Protein AF-A0A314YEA6-F1 (afdb_monomer_lite)

Organism: NCBI:txid2094558

Secondary structure (DSSP, 8-state):
-----EEEEHHHHHHHHHHHHHHHHHHHT-EEEEE-TTSHHHHT-EEEE-HHHHHHHHHHHHHHHHHH--SSEEEEEEEEE---TTHHHHTT---SSS-EEEEEEEEEP-TT--------------EEEEEEEEEE-S----

Structure (mmCIF, N/CA/C/O backbone):
data_AF-A0A314YEA6-F1
#
_entry.id   AF-A0A314YEA6-F1
#
loop_
_atom_site.group_PDB
_atom_site.id
_atom_site.type_symbol
_atom_site.label_atom_id
_atom_site.label_alt_id
_atom_site.label_comp_id
_atom_site.label_asym_id
_atom_site.label_entity_id
_atom_site.label_seq_id
_atom_site.pdbx_PDB_ins_code
_atom_site.Cartn_x
_atom_site.Cartn_y
_atom_site.Cartn_z
_atom_site.occupancy
_atom_site.B_iso_or_equiv
_atom_site.auth_seq_id
_atom_site.auth_comp_id
_atom_site.auth_asym_id
_atom_site.auth_atom_id
_atom_site.pdbx_PDB_model_num
ATOM 1 N N . MET A 1 1 ? 21.503 3.222 5.502 1.00 56.69 1 MET A N 1
ATOM 2 C CA . MET A 1 1 ? 20.458 2.603 4.662 1.00 56.69 1 MET A CA 1
ATOM 3 C C . MET A 1 1 ? 20.935 2.667 3.231 1.00 56.69 1 MET A C 1
ATOM 5 O O . MET A 1 1 ? 21.253 3.756 2.768 1.00 56.69 1 MET A O 1
ATOM 9 N N . GLN A 1 2 ? 21.080 1.509 2.601 1.00 76.25 2 GLN A N 1
ATOM 10 C CA . GLN A 1 2 ? 21.479 1.369 1.206 1.00 76.25 2 GLN A CA 1
ATOM 11 C C . GLN A 1 2 ? 20.200 1.300 0.366 1.00 76.25 2 GLN A C 1
ATOM 13 O O . GLN A 1 2 ? 19.222 0.717 0.818 1.00 76.25 2 GLN A O 1
ATOM 18 N N . PHE A 1 3 ? 20.173 1.971 -0.785 1.00 76.94 3 PHE A N 1
ATOM 19 C CA . PHE A 1 3 ? 19.055 1.862 -1.722 1.00 76.94 3 PHE A CA 1
ATOM 20 C C . PHE A 1 3 ? 19.140 0.496 -2.404 1.00 76.94 3 PHE A C 1
ATOM 22 O O . PHE A 1 3 ? 20.169 0.189 -3.011 1.00 76.94 3 PHE A O 1
ATOM 29 N N . GLU A 1 4 ? 18.096 -0.315 -2.270 1.00 83.50 4 GLU A N 1
ATOM 30 C CA . GLU A 1 4 ? 18.016 -1.644 -2.877 1.00 83.50 4 GLU A CA 1
ATOM 31 C C . GLU A 1 4 ? 17.095 -1.568 -4.091 1.00 83.50 4 GLU A C 1
ATOM 33 O O . GLU A 1 4 ? 15.888 -1.424 -3.955 1.00 83.50 4 GLU A O 1
ATOM 38 N N . GLU A 1 5 ? 17.664 -1.591 -5.295 1.00 86.06 5 GLU A N 1
ATOM 39 C CA . GLU A 1 5 ? 16.878 -1.550 -6.527 1.00 86.06 5 GLU A CA 1
ATOM 40 C C . GLU A 1 5 ? 16.468 -2.974 -6.934 1.00 86.06 5 GLU A C 1
ATOM 42 O O . GLU A 1 5 ? 17.313 -3.765 -7.354 1.00 86.06 5 GLU A O 1
ATOM 47 N N . GLU A 1 6 ? 15.175 -3.291 -6.847 1.00 89.38 6 GLU A N 1
ATOM 48 C CA . GLU A 1 6 ? 14.614 -4.583 -7.256 1.00 89.38 6 GLU A CA 1
ATOM 49 C C . GLU A 1 6 ? 13.422 -4.427 -8.206 1.00 89.38 6 GLU A C 1
ATOM 51 O O . GLU A 1 6 ? 12.807 -3.364 -8.296 1.00 89.38 6 GLU A O 1
ATOM 56 N N . GLU A 1 7 ? 13.105 -5.492 -8.941 1.00 90.88 7 GLU A N 1
ATOM 57 C CA . GLU A 1 7 ? 11.883 -5.570 -9.738 1.00 90.88 7 GLU A CA 1
ATOM 58 C C . GLU A 1 7 ? 10.732 -6.090 -8.873 1.00 90.88 7 GLU A C 1
ATOM 60 O O . GLU A 1 7 ? 10.868 -7.115 -8.206 1.00 90.88 7 GLU A O 1
ATOM 65 N N . PHE A 1 8 ? 9.590 -5.406 -8.889 1.00 92.31 8 PHE A N 1
ATOM 66 C CA . PHE A 1 8 ? 8.427 -5.801 -8.099 1.00 92.31 8 PHE A CA 1
ATOM 67 C C . PHE A 1 8 ? 7.105 -5.410 -8.759 1.00 92.31 8 PHE A C 1
ATOM 69 O O . PHE A 1 8 ? 7.055 -4.542 -9.631 1.00 92.31 8 PHE A O 1
ATOM 76 N N . ASP A 1 9 ? 6.024 -6.060 -8.324 1.00 92.38 9 ASP A N 1
ATOM 77 C CA . ASP A 1 9 ? 4.660 -5.696 -8.696 1.00 92.38 9 ASP A CA 1
ATOM 78 C C . ASP A 1 9 ? 4.078 -4.728 -7.652 1.00 92.38 9 ASP A C 1
ATOM 80 O O . ASP A 1 9 ? 3.950 -5.060 -6.468 1.00 92.38 9 ASP A O 1
ATOM 84 N N . VAL A 1 10 ? 3.773 -3.501 -8.074 1.00 91.62 10 VAL A N 1
ATOM 85 C CA . VAL A 1 10 ? 3.240 -2.463 -7.183 1.00 91.62 10 VAL A CA 1
ATOM 86 C C . VAL A 1 10 ? 1.770 -2.683 -6.832 1.00 91.62 10 VAL A C 1
ATOM 88 O O . VAL A 1 10 ? 1.356 -2.282 -5.748 1.00 91.62 10 VAL A O 1
ATOM 91 N N . ALA A 1 11 ? 0.988 -3.332 -7.699 1.00 92.19 11 ALA A N 1
ATOM 92 C CA . ALA A 1 11 ? -0.398 -3.668 -7.388 1.00 92.19 11 ALA A CA 1
ATOM 93 C C . ALA A 1 11 ? -0.427 -4.704 -6.257 1.00 92.19 11 ALA A C 1
ATOM 95 O O . ALA A 1 11 ? -1.098 -4.484 -5.250 1.00 92.19 11 ALA A O 1
ATOM 96 N N . GLN A 1 12 ? 0.426 -5.733 -6.345 1.00 95.06 12 GLN A N 1
ATOM 97 C CA . GLN A 1 12 ? 0.605 -6.701 -5.262 1.00 95.06 12 GLN A CA 1
ATOM 98 C C . GLN A 1 12 ? 1.100 -6.034 -3.973 1.00 95.06 12 GLN A C 1
ATOM 100 O O . GLN A 1 12 ? 0.637 -6.359 -2.886 1.00 95.06 12 GLN A O 1
ATOM 105 N N . LEU A 1 13 ? 2.031 -5.076 -4.063 1.00 95.38 13 LEU A N 1
ATOM 106 C CA . LEU A 1 13 ? 2.491 -4.348 -2.879 1.00 95.38 13 LEU A CA 1
ATOM 107 C C . LEU A 1 13 ? 1.355 -3.560 -2.205 1.00 95.38 13 LEU A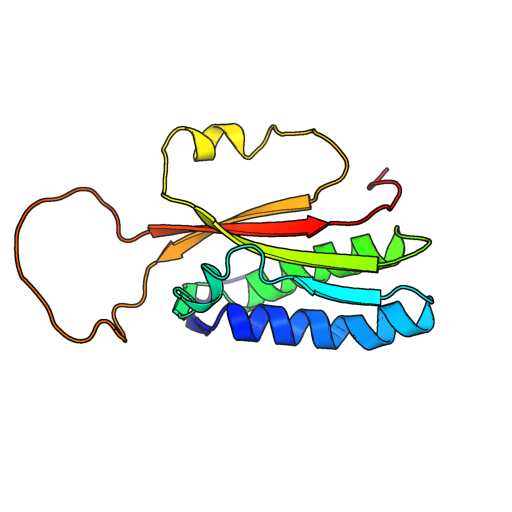 C 1
ATOM 109 O O . LEU A 1 13 ? 1.313 -3.496 -0.977 1.00 95.38 13 LEU A O 1
ATOM 113 N N . LEU A 1 14 ? 0.470 -2.936 -2.983 1.00 94.75 14 LEU A N 1
ATOM 114 C CA . LEU A 1 14 ? -0.673 -2.200 -2.445 1.00 94.75 14 LEU A CA 1
ATOM 115 C C . LEU A 1 14 ? -1.659 -3.135 -1.744 1.00 94.75 14 LEU A C 1
ATOM 117 O O . LEU A 1 14 ? -2.065 -2.833 -0.622 1.00 94.75 14 LEU A O 1
ATOM 121 N N . GLU A 1 15 ? -1.974 -4.277 -2.358 1.00 95.88 15 GLU A N 1
ATOM 122 C CA . GLU A 1 15 ? -2.781 -5.339 -1.742 1.00 95.88 15 GLU A CA 1
ATOM 123 C C . GLU A 1 15 ? -2.152 -5.820 -0.428 1.00 95.88 15 GLU A C 1
ATOM 125 O O . GLU A 1 15 ? -2.797 -5.751 0.617 1.00 95.88 15 GLU A O 1
ATOM 130 N N . ASP A 1 16 ? -0.860 -6.176 -0.440 1.00 96.31 16 ASP A N 1
ATOM 131 C CA . ASP A 1 16 ? -0.128 -6.647 0.744 1.00 96.31 16 ASP A CA 1
ATOM 132 C C . ASP A 1 16 ? -0.215 -5.657 1.919 1.00 96.31 16 ASP A C 1
ATOM 134 O O . ASP A 1 16 ? -0.261 -6.048 3.091 1.00 96.31 16 ASP A O 1
ATOM 138 N N . VAL A 1 17 ? -0.150 -4.353 1.629 1.00 95.75 17 VAL A N 1
ATOM 139 C CA . VAL A 1 17 ? -0.207 -3.314 2.661 1.00 95.75 17 VAL A CA 1
ATOM 140 C C . VAL A 1 17 ? -1.645 -3.098 3.134 1.00 95.75 17 VAL A C 1
ATOM 142 O O . VAL A 1 17 ? -1.855 -2.961 4.338 1.00 95.75 17 VAL A O 1
ATOM 145 N N . VAL A 1 18 ? -2.640 -3.093 2.247 1.00 95.25 18 VAL A N 1
ATOM 146 C CA . VAL A 1 18 ? -4.052 -2.978 2.650 1.00 95.25 18 VAL A CA 1
ATOM 147 C C . VAL A 1 18 ? -4.466 -4.168 3.517 1.00 95.25 18 VAL A C 1
ATOM 149 O O . VAL A 1 18 ? -5.002 -3.955 4.606 1.00 95.25 18 VAL A O 1
ATOM 152 N N . ASP A 1 19 ? -4.108 -5.392 3.130 1.00 96.44 19 ASP A N 1
ATOM 153 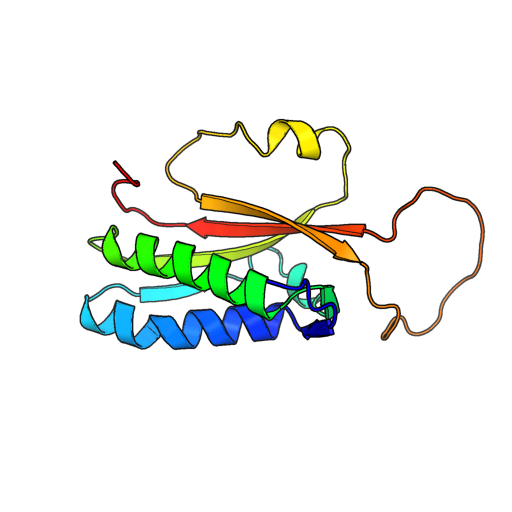C CA . ASP A 1 19 ? -4.384 -6.616 3.894 1.00 96.44 19 ASP A CA 1
ATOM 154 C C . ASP A 1 19 ? -3.756 -6.591 5.293 1.00 96.44 19 ASP A C 1
ATOM 156 O O . ASP A 1 19 ? -4.341 -7.079 6.266 1.00 96.44 19 ASP A O 1
ATOM 160 N N . LEU A 1 20 ? -2.582 -5.966 5.430 1.00 96.56 20 LEU A N 1
ATOM 161 C CA . LEU A 1 20 ? -1.925 -5.778 6.723 1.00 96.56 20 LEU A CA 1
ATOM 162 C C . LEU A 1 20 ? -2.739 -4.869 7.663 1.00 96.56 20 LEU A C 1
ATOM 164 O O . LEU A 1 20 ? -2.751 -5.093 8.878 1.00 96.56 20 LEU A O 1
ATOM 168 N N . TYR A 1 21 ? -3.409 -3.845 7.125 1.00 95.25 21 TYR A N 1
ATOM 169 C CA . TYR A 1 21 ? -4.141 -2.846 7.912 1.00 95.25 21 TYR A CA 1
ATOM 170 C C . TYR A 1 21 ? -5.648 -3.093 8.001 1.00 95.25 21 TYR A C 1
ATOM 172 O O . TYR A 1 21 ? -6.266 -2.587 8.939 1.00 95.25 21 TYR A O 1
ATOM 180 N N . HIS A 1 22 ? -6.230 -3.917 7.133 1.00 94.31 22 HIS A N 1
ATOM 181 C CA . HIS A 1 22 ? -7.633 -4.327 7.196 1.00 94.31 22 HIS A CA 1
ATOM 182 C C . HIS A 1 22 ? -8.060 -4.839 8.593 1.00 94.31 22 HIS A C 1
ATOM 184 O O . HIS A 1 22 ? -8.972 -4.261 9.191 1.00 94.31 22 HIS A O 1
ATOM 190 N N . PRO A 1 23 ? -7.377 -5.817 9.233 1.00 95.62 23 PRO A N 1
ATOM 191 C CA . PRO A 1 23 ? -7.752 -6.258 10.581 1.00 95.62 23 PRO A CA 1
ATOM 192 C C . PRO A 1 23 ? -7.524 -5.188 11.664 1.00 95.62 23 PRO A C 1
ATOM 194 O O . PRO A 1 23 ? -8.150 -5.242 12.725 1.00 95.62 23 PRO A O 1
ATOM 197 N N . VAL A 1 24 ? -6.625 -4.224 11.436 1.00 94.12 24 VAL A N 1
ATOM 198 C CA . VAL A 1 24 ? -6.375 -3.105 12.361 1.00 94.12 24 VAL A CA 1
ATOM 199 C C . VAL A 1 24 ? -7.517 -2.092 12.288 1.00 94.12 24 VAL A C 1
ATOM 201 O O . VAL A 1 24 ? -8.009 -1.659 13.331 1.00 94.12 24 VAL A O 1
ATOM 204 N N . GLY A 1 25 ? -7.962 -1.760 11.074 1.00 92.81 25 GLY A N 1
ATOM 205 C CA . GLY A 1 25 ? -9.133 -0.924 10.831 1.00 92.81 25 GLY A CA 1
ATOM 206 C C . GLY A 1 25 ? -10.393 -1.539 11.426 1.00 92.81 25 GLY A C 1
ATOM 207 O O . GLY A 1 25 ? -11.055 -0.897 12.245 1.00 92.81 25 GLY A O 1
ATOM 208 N N . LEU A 1 26 ? -10.658 -2.817 11.128 1.00 92.31 26 LEU A N 1
ATOM 209 C CA . LEU A 1 26 ? -11.834 -3.530 11.636 1.00 92.31 26 LEU A CA 1
ATOM 210 C C . LEU A 1 26 ? -11.926 -3.505 13.166 1.00 92.31 26 LEU A C 1
ATOM 212 O O . LEU A 1 26 ? -12.995 -3.252 13.715 1.00 92.31 26 LEU A O 1
ATOM 216 N N . LYS A 1 27 ? -10.805 -3.694 13.878 1.00 93.56 27 LYS A N 1
ATOM 217 C CA . LYS A 1 27 ? -10.765 -3.594 15.352 1.00 93.56 27 LYS A CA 1
ATOM 218 C C . LYS A 1 27 ? -11.144 -2.209 15.877 1.00 93.56 27 LYS A C 1
ATOM 220 O O . LYS A 1 27 ? -11.615 -2.099 17.006 1.00 93.56 27 LYS A O 1
ATOM 225 N N . LYS A 1 28 ? -10.922 -1.161 15.084 1.00 91.00 28 LYS A N 1
ATOM 226 C CA . LYS A 1 28 ? -11.307 0.221 15.393 1.00 91.00 28 LYS A CA 1
ATOM 227 C C . LYS A 1 28 ? -12.718 0.566 14.889 1.00 91.00 28 LYS A C 1
ATOM 229 O O . LYS A 1 28 ? -13.235 1.625 15.231 1.00 91.00 28 LYS A O 1
ATOM 234 N N . GLY A 1 29 ? -13.347 -0.312 14.107 1.00 89.94 29 GLY A N 1
ATOM 235 C CA . GLY A 1 29 ? -14.642 -0.063 13.474 1.00 89.94 29 GLY A CA 1
ATOM 236 C C . GLY A 1 29 ? -14.562 0.850 12.247 1.00 89.94 29 GLY A C 1
ATOM 237 O O . GLY A 1 29 ? -15.531 1.548 11.960 1.00 89.94 29 GLY A O 1
ATOM 238 N N . ILE A 1 30 ? -13.417 0.874 11.559 1.00 91.00 30 ILE A N 1
ATOM 239 C CA . ILE A 1 30 ? -13.250 1.550 10.265 1.00 91.00 30 ILE A CA 1
ATOM 240 C C . ILE A 1 30 ? -12.841 0.534 9.201 1.00 91.00 30 ILE A C 1
ATOM 242 O O . ILE A 1 30 ? -12.128 -0.422 9.504 1.00 91.00 30 ILE A O 1
ATOM 246 N N . ASP A 1 31 ? -13.265 0.747 7.965 1.00 91.94 31 ASP A N 1
ATOM 247 C CA . ASP A 1 31 ? -12.848 -0.098 6.848 1.00 91.94 31 ASP A CA 1
ATOM 248 C C . ASP A 1 31 ? -11.533 0.410 6.236 1.00 91.94 31 ASP A C 1
ATOM 250 O O . ASP A 1 31 ? -11.273 1.614 6.223 1.00 91.94 31 ASP A O 1
ATOM 254 N N . VAL A 1 32 ? -10.682 -0.488 5.747 1.00 94.06 32 VAL A N 1
ATOM 255 C CA . VAL A 1 32 ? -9.450 -0.127 5.027 1.00 94.06 32 VAL A CA 1
ATOM 256 C C . VAL A 1 32 ? -9.483 -0.846 3.696 1.00 94.06 32 VAL A C 1
ATOM 258 O O . VAL A 1 32 ? -9.399 -2.071 3.657 1.00 94.06 32 VAL A O 1
ATOM 261 N N . VAL A 1 33 ? -9.612 -0.079 2.617 1.00 93.38 33 VAL A N 1
ATOM 262 C CA . VAL A 1 33 ? -9.908 -0.614 1.285 1.00 93.38 33 VAL A CA 1
ATOM 263 C C . VAL A 1 33 ? -8.887 -0.153 0.255 1.00 93.38 33 VAL A C 1
ATOM 265 O O . VAL A 1 33 ? -8.357 0.958 0.335 1.00 93.38 33 VAL A O 1
ATOM 268 N N . LEU A 1 34 ? -8.636 -1.007 -0.735 1.00 93.31 34 LEU A N 1
ATOM 269 C CA . LEU A 1 34 ? -7.900 -0.649 -1.942 1.00 93.31 34 LEU A CA 1
ATOM 270 C C . LEU A 1 34 ? -8.897 -0.154 -2.995 1.00 93.31 34 LEU A C 1
ATOM 272 O O . LEU A 1 34 ? -9.782 -0.898 -3.413 1.00 93.31 34 LEU A O 1
ATOM 276 N N . ASP A 1 35 ? -8.747 1.094 -3.425 1.00 91.31 35 ASP A N 1
ATOM 277 C CA . ASP A 1 35 ? -9.533 1.696 -4.498 1.00 91.31 35 ASP A CA 1
ATOM 278 C C . ASP A 1 35 ? -8.664 1.759 -5.772 1.00 91.31 35 ASP A C 1
ATOM 280 O O . ASP A 1 35 ? -7.621 2.423 -5.781 1.00 91.31 35 ASP A O 1
ATOM 284 N N . PRO A 1 36 ? -9.058 1.062 -6.856 1.00 79.81 36 PRO A N 1
ATOM 285 C CA . PRO A 1 36 ? -8.265 0.974 -8.080 1.00 79.81 36 PRO A CA 1
ATOM 286 C C . PRO A 1 36 ? -8.201 2.290 -8.871 1.00 79.81 36 PRO A C 1
ATOM 288 O O . PRO A 1 36 ? -7.459 2.350 -9.852 1.00 79.81 36 PRO A O 1
ATOM 291 N N . TYR A 1 37 ? -8.960 3.322 -8.484 1.00 85.19 37 TYR A N 1
ATOM 292 C CA . TYR A 1 37 ? -9.089 4.597 -9.187 1.00 85.19 37 TYR A CA 1
ATOM 293 C C . TYR A 1 37 ? -9.398 4.413 -10.687 1.00 85.19 37 TYR A C 1
ATOM 295 O O . TYR A 1 37 ? -10.520 4.060 -11.041 1.00 85.19 37 TYR A O 1
ATOM 303 N N . ASP A 1 38 ? -8.422 4.610 -11.580 1.00 86.94 38 ASP A N 1
ATOM 304 C CA . ASP A 1 38 ? -8.561 4.441 -13.035 1.00 86.94 38 ASP A CA 1
ATOM 305 C C . ASP A 1 38 ? -7.988 3.107 -13.565 1.00 86.94 38 ASP A C 1
ATOM 307 O O . ASP A 1 38 ? -7.991 2.853 -14.772 1.00 86.94 38 ASP A O 1
ATOM 311 N N . GLY A 1 39 ? -7.470 2.254 -12.676 1.00 85.88 39 GLY A N 1
ATOM 312 C CA . GLY A 1 39 ? -6.865 0.961 -12.999 1.00 85.88 39 GLY A CA 1
ATOM 313 C C . GLY A 1 39 ? -5.508 1.046 -13.709 1.00 85.88 39 GLY A C 1
ATOM 314 O O . GLY A 1 39 ? -4.953 0.015 -14.101 1.00 85.88 39 GLY A O 1
ATOM 315 N N . SER A 1 40 ? -4.938 2.242 -13.880 1.00 86.69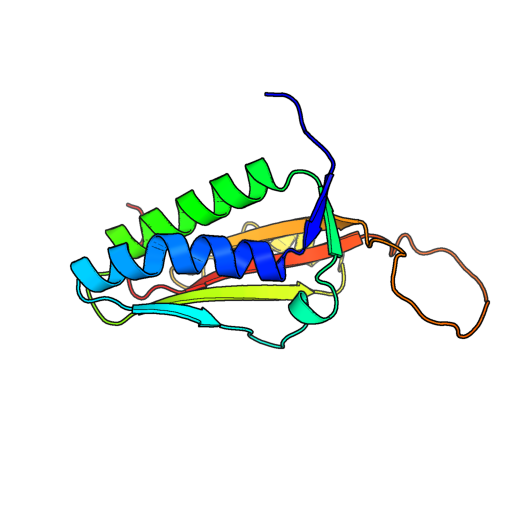 40 SER A N 1
ATOM 316 C CA . SER A 1 40 ? -3.661 2.432 -14.584 1.00 86.69 40 SER A CA 1
ATOM 317 C C . SER A 1 40 ? -2.491 1.727 -13.891 1.00 86.69 40 SER A C 1
ATOM 319 O O . SER A 1 40 ? -1.601 1.213 -14.569 1.00 86.69 40 SER A O 1
ATOM 321 N N . VAL A 1 41 ? -2.521 1.614 -12.561 1.00 87.25 41 VAL A N 1
ATOM 322 C CA . VAL A 1 41 ? -1.499 0.898 -11.779 1.00 87.25 41 VAL A CA 1
ATOM 323 C C . VAL A 1 41 ? -1.465 -0.589 -12.099 1.00 87.25 41 VAL A C 1
ATOM 325 O O . VAL A 1 41 ? -0.384 -1.151 -12.218 1.00 87.25 41 VAL A O 1
ATOM 328 N N . ILE A 1 42 ? -2.620 -1.218 -12.326 1.00 86.25 42 ILE A N 1
ATOM 329 C CA . ILE A 1 42 ? -2.690 -2.633 -12.719 1.00 86.25 42 ILE A CA 1
ATOM 330 C C . ILE A 1 42 ? -2.064 -2.818 -14.108 1.00 86.25 42 ILE A C 1
ATOM 332 O O . ILE A 1 42 ? -1.349 -3.785 -14.361 1.00 86.25 42 ILE A O 1
ATOM 336 N N . LYS A 1 43 ? -2.288 -1.861 -15.018 1.00 85.56 43 LYS A N 1
ATOM 337 C CA . LYS A 1 43 ? -1.706 -1.890 -16.367 1.00 85.56 43 LYS A CA 1
ATOM 338 C C . LYS A 1 43 ? -0.183 -1.726 -16.359 1.00 85.56 43 LYS A C 1
ATOM 340 O O . LYS A 1 43 ? 0.493 -2.292 -17.217 1.00 85.56 43 LYS A O 1
ATOM 345 N N . PHE A 1 44 ? 0.349 -0.944 -15.425 1.00 85.00 44 PHE A N 1
ATOM 346 C CA . PHE A 1 44 ? 1.775 -0.641 -15.303 1.00 85.00 44 PHE A CA 1
ATOM 347 C C . PHE A 1 44 ? 2.351 -1.169 -13.983 1.00 85.00 44 PHE A C 1
ATOM 349 O O . PHE A 1 44 ? 3.106 -0.471 -13.314 1.00 85.00 44 PHE A O 1
ATOM 356 N N . SER A 1 45 ? 1.991 -2.395 -13.598 1.00 87.56 45 SER A N 1
ATOM 357 C CA . SER A 1 45 ? 2.279 -2.894 -12.251 1.00 87.56 45 SER A CA 1
ATOM 358 C C . SER A 1 45 ? 3.752 -3.251 -12.013 1.00 87.56 45 SER A C 1
ATOM 360 O O . SER A 1 45 ? 4.228 -3.185 -10.884 1.00 87.56 45 SER A O 1
ATOM 362 N N . SER A 1 46 ? 4.498 -3.610 -13.064 1.00 89.31 46 SER A N 1
ATOM 363 C CA . SER A 1 46 ? 5.904 -4.012 -12.949 1.00 89.31 46 SER A CA 1
ATOM 364 C C . SER A 1 46 ? 6.835 -2.801 -12.900 1.00 89.31 46 SER A C 1
ATOM 366 O O . SER A 1 46 ? 7.041 -2.120 -13.913 1.00 89.31 46 SER A O 1
ATOM 368 N N . LEU A 1 47 ? 7.416 -2.564 -11.723 1.00 86.00 47 LEU A N 1
ATOM 369 C CA . LEU A 1 47 ? 8.322 -1.455 -11.433 1.00 86.00 47 LEU A CA 1
ATOM 370 C C . LEU A 1 47 ? 9.708 -1.953 -11.059 1.00 86.00 47 LEU A C 1
ATOM 372 O O . LEU A 1 47 ? 9.875 -3.072 -10.579 1.00 86.00 47 LEU A O 1
ATOM 376 N N . LYS A 1 48 ? 10.692 -1.072 -11.236 1.00 85.12 48 LYS A N 1
ATOM 377 C CA . LYS A 1 48 ? 12.042 -1.246 -10.713 1.00 85.12 48 LYS A CA 1
ATOM 378 C C . LYS A 1 48 ? 12.372 -0.130 -9.722 1.00 85.12 48 LYS A C 1
ATOM 380 O O . LYS A 1 48 ? 12.270 1.047 -10.075 1.00 85.12 48 LYS A O 1
ATOM 385 N N . GLY A 1 49 ? 12.733 -0.488 -8.491 1.00 87.31 49 GLY A N 1
ATOM 386 C CA . GLY A 1 49 ? 13.029 0.456 -7.410 1.00 87.31 49 GLY A CA 1
ATOM 387 C C . GLY A 1 49 ? 13.115 -0.209 -6.035 1.00 87.31 49 GLY A C 1
ATOM 388 O O . GLY A 1 49 ? 13.151 -1.428 -5.927 1.00 87.31 49 GLY A O 1
ATOM 389 N N . ASP A 1 50 ? 13.121 0.599 -4.977 1.00 89.31 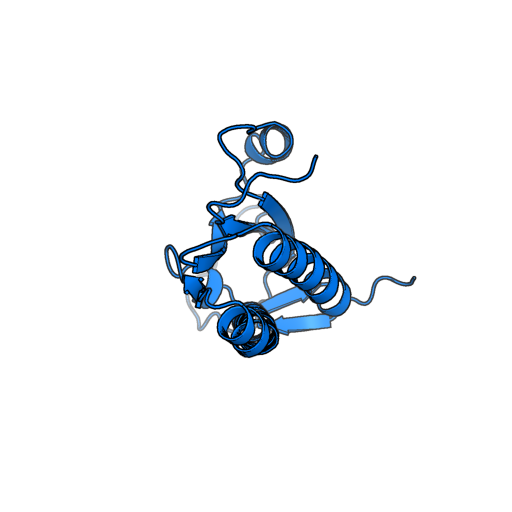50 ASP A N 1
ATOM 390 C CA . ASP A 1 50 ? 13.188 0.120 -3.590 1.00 89.31 50 ASP A CA 1
ATOM 391 C C . ASP A 1 50 ? 11.787 -0.170 -3.037 1.00 89.31 50 ASP A C 1
ATOM 393 O O . ASP A 1 50 ? 11.115 0.693 -2.454 1.00 89.31 50 ASP A O 1
ATOM 397 N N . ARG A 1 51 ? 11.330 -1.410 -3.252 1.00 92.56 51 ARG A N 1
ATOM 398 C CA . ARG A 1 51 ? 10.035 -1.906 -2.763 1.00 92.56 51 ARG A CA 1
ATOM 399 C C . ARG A 1 51 ? 9.930 -1.801 -1.246 1.00 92.56 51 ARG A C 1
ATOM 401 O O . ARG A 1 51 ? 8.867 -1.459 -0.730 1.00 92.56 51 ARG A O 1
ATOM 408 N N . GLY A 1 52 ? 11.008 -2.115 -0.523 1.00 91.81 52 GLY A N 1
ATOM 409 C CA . GLY A 1 52 ? 11.037 -2.120 0.938 1.00 91.81 52 GLY A CA 1
ATOM 410 C C . GLY A 1 52 ? 10.776 -0.728 1.503 1.00 91.81 52 GLY A C 1
ATOM 411 O O . GLY A 1 52 ? 9.937 -0.554 2.392 1.00 91.81 52 GLY A O 1
ATOM 412 N N . ARG A 1 53 ? 11.427 0.283 0.929 1.00 90.94 53 ARG A N 1
ATOM 413 C CA . ARG A 1 53 ? 11.225 1.684 1.291 1.00 90.94 53 ARG A CA 1
ATOM 414 C C . ARG A 1 53 ? 9.844 2.192 0.891 1.00 90.94 53 ARG A C 1
ATOM 416 O O . ARG A 1 53 ? 9.209 2.868 1.700 1.00 90.94 53 ARG A O 1
ATOM 423 N N . LEU A 1 54 ? 9.340 1.835 -0.293 1.00 90.88 54 LEU A N 1
ATOM 424 C CA . LEU A 1 54 ? 7.968 2.176 -0.688 1.00 90.88 54 LEU A CA 1
ATOM 425 C C . LEU A 1 54 ? 6.948 1.567 0.284 1.00 90.88 54 LEU A C 1
ATOM 427 O O . LEU A 1 54 ? 6.081 2.279 0.793 1.00 90.88 54 LEU A O 1
ATOM 431 N N . LYS A 1 55 ? 7.105 0.282 0.626 1.00 94.31 55 LYS A N 1
ATOM 432 C CA . LYS A 1 55 ? 6.279 -0.410 1.625 1.00 94.31 55 LYS A CA 1
ATOM 433 C C . LYS A 1 55 ? 6.279 0.328 2.960 1.00 94.31 55 LYS A C 1
ATOM 435 O O . LYS A 1 55 ? 5.220 0.544 3.538 1.00 94.31 55 LYS A O 1
ATOM 440 N N . GLN A 1 56 ? 7.451 0.734 3.449 1.00 93.25 56 GLN A N 1
ATOM 441 C CA . GLN A 1 56 ? 7.570 1.477 4.707 1.00 93.25 56 GLN A CA 1
ATOM 442 C C . GLN A 1 56 ? 6.808 2.804 4.671 1.00 93.25 56 GLN A C 1
ATOM 444 O O . GLN A 1 56 ? 6.102 3.122 5.630 1.00 93.25 56 GLN A O 1
ATOM 449 N N . ILE A 1 57 ? 6.921 3.562 3.576 1.00 91.06 57 ILE A N 1
ATOM 450 C CA . ILE A 1 57 ? 6.214 4.838 3.421 1.00 91.06 57 ILE A CA 1
ATOM 451 C C . ILE A 1 57 ? 4.697 4.605 3.392 1.00 91.06 57 ILE A C 1
ATOM 453 O O . ILE A 1 57 ? 3.973 5.267 4.135 1.00 91.06 57 ILE A O 1
ATOM 457 N N . LEU A 1 58 ? 4.215 3.635 2.608 1.00 92.19 58 LEU A N 1
ATOM 458 C CA . LEU A 1 58 ? 2.791 3.287 2.543 1.00 92.19 58 LEU A CA 1
ATOM 459 C C . LEU A 1 58 ? 2.250 2.858 3.915 1.00 92.19 58 LEU A C 1
ATOM 461 O O . LEU A 1 58 ? 1.238 3.393 4.371 1.00 92.19 58 LEU A O 1
ATOM 465 N N . CYS A 1 59 ? 2.963 1.978 4.626 1.00 93.81 59 CYS A N 1
ATOM 466 C CA . CYS A 1 59 ? 2.609 1.579 5.989 1.00 93.81 59 CYS A CA 1
ATOM 467 C C . CYS A 1 59 ? 2.525 2.784 6.936 1.00 93.81 59 CYS A C 1
ATOM 469 O O . CYS A 1 59 ? 1.592 2.889 7.732 1.00 93.81 59 CYS A O 1
ATOM 471 N N . TYR A 1 60 ? 3.474 3.720 6.852 1.00 91.88 60 TYR A N 1
ATOM 472 C CA . TYR A 1 60 ? 3.443 4.933 7.666 1.00 91.88 60 TYR A CA 1
ATOM 473 C C . TYR A 1 60 ? 2.188 5.770 7.385 1.00 91.88 60 TYR A C 1
ATOM 475 O O . TYR A 1 60 ? 1.477 6.129 8.330 1.00 91.88 60 TYR A O 1
ATOM 483 N N . LEU A 1 61 ? 1.883 6.033 6.110 1.00 90.56 61 LEU A N 1
ATOM 484 C CA . LEU A 1 61 ? 0.718 6.824 5.702 1.00 90.56 61 LEU A CA 1
ATOM 485 C C . LEU A 1 61 ? -0.593 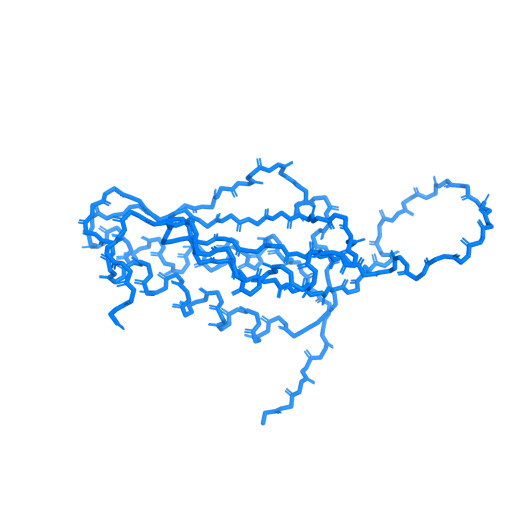6.179 6.166 1.00 90.56 61 LEU A C 1
ATOM 487 O O . LEU A 1 61 ? -1.381 6.832 6.853 1.00 90.56 61 LEU A O 1
ATOM 491 N N . ILE A 1 62 ? -0.782 4.890 5.878 1.00 91.69 62 ILE A N 1
ATOM 492 C CA . ILE A 1 62 ? -2.005 4.154 6.225 1.00 91.69 62 ILE A CA 1
ATOM 493 C C . ILE A 1 62 ? -2.144 4.023 7.739 1.00 91.69 62 ILE A C 1
ATOM 495 O O . ILE A 1 62 ? -3.223 4.255 8.281 1.00 91.69 62 ILE A O 1
ATOM 499 N N . SER A 1 63 ? -1.054 3.743 8.463 1.00 91.69 63 SER A N 1
ATOM 500 C CA . SER A 1 63 ? -1.109 3.673 9.927 1.00 91.69 63 SER A CA 1
ATOM 501 C C . SER A 1 63 ? -1.566 4.990 10.552 1.00 91.69 63 SER A C 1
ATOM 503 O O . SER A 1 63 ? -2.282 4.977 11.552 1.00 91.69 63 SER A O 1
ATOM 505 N N . ASN A 1 64 ? -1.177 6.127 9.971 1.00 88.62 64 ASN A N 1
ATOM 506 C CA . ASN A 1 64 ? -1.591 7.439 10.449 1.00 88.62 64 ASN A CA 1
ATOM 507 C C . ASN A 1 64 ? -3.050 7.729 10.108 1.00 88.62 64 ASN A C 1
ATOM 509 O O . ASN A 1 64 ? -3.780 8.177 10.990 1.00 88.62 64 ASN A O 1
ATOM 513 N N . ALA A 1 65 ? -3.485 7.427 8.884 1.00 89.00 65 ALA A N 1
ATOM 514 C CA . ALA A 1 65 ? -4.884 7.553 8.483 1.00 89.00 65 ALA A CA 1
ATOM 515 C C . ALA A 1 65 ? -5.794 6.708 9.388 1.00 89.00 65 ALA A C 1
ATOM 517 O O . ALA A 1 65 ? -6.738 7.226 9.984 1.00 89.00 65 ALA A O 1
ATOM 518 N N . VAL A 1 66 ? -5.437 5.440 9.624 1.00 89.81 66 VAL A N 1
ATOM 519 C CA . VAL A 1 66 ? -6.154 4.543 10.544 1.00 89.81 66 VAL A CA 1
ATOM 520 C C . VAL A 1 66 ? -6.164 5.085 11.972 1.00 89.81 66 VAL A C 1
ATOM 522 O O . VAL A 1 66 ? -7.176 4.975 12.659 1.00 89.81 66 VAL A O 1
ATOM 525 N N . LYS A 1 67 ? -5.075 5.694 12.460 1.00 87.81 67 LYS A N 1
ATOM 526 C CA . LYS A 1 67 ? -5.019 6.290 13.810 1.00 87.81 67 LYS A CA 1
ATOM 527 C C . LYS A 1 67 ? -5.895 7.537 13.948 1.00 87.81 67 LYS A C 1
ATOM 529 O O . LYS A 1 67 ? -6.556 7.678 14.977 1.00 87.81 67 LYS A O 1
ATOM 534 N N . LEU A 1 68 ? -5.928 8.404 12.938 1.00 84.88 68 LEU A N 1
ATOM 535 C CA . LEU A 1 68 ? -6.592 9.714 12.990 1.00 84.88 68 LEU A CA 1
ATOM 536 C C . LEU A 1 68 ? -8.059 9.683 12.535 1.00 84.88 68 LEU A C 1
ATOM 538 O O . LEU A 1 68 ? -8.854 10.527 12.953 1.00 84.88 68 LEU A O 1
ATOM 542 N N . THR A 1 69 ? -8.444 8.683 11.744 1.00 84.69 69 THR A N 1
ATOM 543 C CA . THR A 1 69 ? -9.823 8.504 11.273 1.00 84.69 69 THR A CA 1
ATOM 544 C C . THR A 1 69 ? -10.683 7.895 12.363 1.00 84.69 69 THR A C 1
ATOM 546 O O . THR A 1 69 ? -10.327 6.879 12.957 1.00 84.69 69 THR A O 1
ATOM 549 N N . SER A 1 70 ? -11.814 8.526 12.663 1.00 77.50 70 SER A N 1
ATOM 550 C CA . SER A 1 70 ? -12.694 8.093 13.756 1.00 77.50 70 SER A CA 1
ATOM 551 C C . SER A 1 70 ? -13.909 7.294 13.291 1.00 77.50 70 SER A C 1
ATOM 553 O O . SER A 1 70 ? -14.473 6.569 14.107 1.00 77.50 70 SER A O 1
ATOM 555 N N . LYS A 1 71 ? -14.319 7.420 12.020 1.00 72.31 71 LYS A N 1
ATOM 556 C CA . LYS A 1 71 ? -15.499 6.760 11.443 1.00 72.31 71 LYS A CA 1
ATOM 557 C C . LYS A 1 71 ? -15.318 6.524 9.942 1.00 72.31 71 LYS A C 1
ATOM 559 O O . LYS A 1 71 ? -14.525 7.215 9.314 1.00 72.31 71 LYS A O 1
ATOM 564 N N . GLU A 1 72 ? -16.118 5.600 9.416 1.00 82.12 72 GLU A N 1
ATOM 565 C CA . GLU A 1 72 ? -16.207 5.205 8.005 1.00 82.12 72 GLU A CA 1
ATOM 566 C C . GLU A 1 72 ? -15.036 4.353 7.514 1.00 82.12 72 GLU A C 1
ATOM 568 O O . GLU A 1 72 ? -14.962 3.175 7.863 1.00 82.12 72 GLU A O 1
ATOM 573 N N . HIS A 1 73 ? -14.164 4.913 6.681 1.00 87.50 73 HIS A N 1
ATOM 574 C CA . HIS A 1 73 ? -13.181 4.149 5.934 1.00 87.50 73 HIS A CA 1
ATOM 575 C C . HIS A 1 73 ? -11.911 4.960 5.666 1.00 87.50 73 HIS A C 1
ATOM 577 O O . HIS A 1 73 ? -11.896 6.188 5.755 1.00 87.50 73 HIS A O 1
ATOM 583 N N . VAL A 1 74 ? -10.845 4.239 5.338 1.00 91.38 74 VAL A N 1
ATOM 584 C CA . VAL A 1 74 ? -9.597 4.746 4.770 1.00 91.38 74 VAL A CA 1
ATOM 585 C C . VAL A 1 74 ? -9.432 4.071 3.414 1.00 91.38 74 VAL A C 1
ATOM 587 O O . VAL A 1 74 ? -9.338 2.843 3.352 1.00 91.38 74 VAL A O 1
ATOM 590 N N . ALA A 1 75 ? -9.400 4.851 2.335 1.00 91.44 75 ALA A N 1
ATOM 591 C CA . ALA A 1 75 ? -9.180 4.328 0.991 1.00 91.44 75 ALA A CA 1
ATOM 592 C C . ALA A 1 75 ? -7.734 4.570 0.552 1.00 91.44 75 ALA A C 1
ATOM 594 O O . ALA A 1 75 ? -7.215 5.683 0.638 1.00 91.44 75 ALA A O 1
ATOM 595 N N . VAL A 1 76 ? -7.082 3.518 0.067 1.00 92.12 76 VAL A N 1
ATOM 596 C CA . VAL A 1 76 ? -5.757 3.590 -0.551 1.00 92.12 76 VAL A CA 1
ATOM 597 C C . VAL A 1 76 ? -5.950 3.582 -2.057 1.00 92.12 76 VAL A C 1
ATOM 599 O O . VAL A 1 76 ? -6.531 2.645 -2.592 1.00 92.12 76 VAL A O 1
ATOM 602 N N . ARG A 1 77 ? -5.463 4.614 -2.740 1.00 91.62 77 ARG A N 1
ATOM 603 C CA . ARG A 1 77 ? -5.530 4.761 -4.195 1.00 91.62 77 ARG A CA 1
ATOM 604 C C . ARG A 1 77 ? -4.143 4.871 -4.782 1.00 91.62 77 ARG A C 1
ATOM 606 O O . ARG A 1 77 ? -3.231 5.420 -4.160 1.00 91.62 77 ARG A O 1
ATOM 613 N N . ALA A 1 78 ? -4.006 4.419 -6.019 1.00 90.06 78 ALA A N 1
ATOM 614 C CA . ALA A 1 78 ? -2.825 4.708 -6.804 1.00 90.06 78 ALA A CA 1
ATOM 615 C C . ALA A 1 78 ? -3.153 4.788 -8.298 1.00 90.06 78 ALA A C 1
ATOM 617 O O . ALA A 1 78 ? -3.981 4.027 -8.797 1.00 90.06 78 ALA A O 1
ATOM 618 N N . TRP A 1 79 ? -2.491 5.700 -9.008 1.00 90.12 79 TRP A N 1
ATOM 619 C CA . TRP A 1 79 ? -2.629 5.873 -10.457 1.00 90.12 79 TRP A CA 1
ATOM 620 C C . TRP A 1 79 ? -1.319 6.329 -11.094 1.00 90.12 79 TRP A C 1
ATOM 622 O O . TRP A 1 79 ? -0.388 6.772 -10.417 1.00 90.12 79 TRP A O 1
ATOM 632 N N . VAL A 1 80 ? -1.246 6.194 -12.414 1.00 86.69 80 VAL A N 1
ATOM 633 C CA . VAL A 1 80 ? -0.106 6.600 -13.229 1.00 86.69 80 VAL A CA 1
ATOM 634 C C . VAL A 1 80 ? -0.455 7.869 -13.985 1.00 86.69 80 VAL A C 1
ATOM 636 O O . VAL A 1 80 ? -1.358 7.879 -14.822 1.00 86.69 80 VAL A O 1
ATOM 639 N N . GLU A 1 81 ? 0.305 8.931 -13.749 1.00 82.44 81 GLU A N 1
ATOM 640 C CA . GLU A 1 81 ? 0.210 10.161 -14.527 1.00 82.44 81 GLU A CA 1
ATOM 641 C C . GLU A 1 81 ? 1.258 10.192 -15.644 1.00 82.44 81 GLU A C 1
ATOM 643 O O . GLU A 1 81 ? 2.336 9.592 -15.570 1.00 82.44 81 GLU A O 1
ATOM 648 N N . LYS A 1 82 ? 0.930 10.895 -16.736 1.00 68.69 82 LYS A N 1
ATOM 649 C CA . LYS A 1 82 ? 1.925 11.190 -17.769 1.00 68.69 82 LYS A CA 1
ATOM 650 C C . LYS A 1 82 ? 2.947 12.151 -17.163 1.00 68.69 82 LYS A C 1
ATOM 652 O O . LYS A 1 82 ? 2.514 13.199 -16.681 1.00 68.69 82 LYS A O 1
ATOM 657 N N . PRO A 1 83 ? 4.259 11.865 -17.263 1.00 60.03 83 PRO A N 1
ATOM 658 C CA . PRO A 1 83 ? 5.278 12.755 -16.733 1.00 60.03 83 PRO A CA 1
ATOM 659 C C . PRO A 1 83 ? 5.132 14.114 -17.415 1.00 60.03 83 PRO A C 1
ATOM 661 O O . PRO A 1 83 ? 5.364 14.260 -18.617 1.00 60.03 83 PRO A O 1
ATOM 664 N N . SER A 1 84 ? 4.687 15.108 -16.654 1.00 55.06 84 SER A N 1
ATOM 665 C CA . SER A 1 84 ? 4.657 16.490 -17.105 1.00 55.06 84 SER A CA 1
ATOM 666 C C . SER A 1 84 ? 5.581 17.284 -16.198 1.00 55.06 84 SER A C 1
ATOM 668 O O . SER A 1 84 ? 5.407 17.311 -14.984 1.00 55.06 84 SER A O 1
ATOM 670 N N . PHE A 1 85 ? 6.563 17.968 -16.787 1.00 48.12 85 PHE A N 1
ATOM 671 C CA . PHE A 1 85 ? 7.519 18.821 -16.064 1.00 48.12 85 PHE A CA 1
ATOM 672 C C . PHE A 1 85 ? 6.844 19.872 -15.152 1.00 48.12 85 PHE A C 1
ATOM 674 O O . PHE A 1 85 ? 7.490 20.451 -14.285 1.00 48.12 85 PHE A O 1
ATOM 681 N N . LYS A 1 86 ? 5.540 20.133 -15.340 1.00 46.84 86 LYS A N 1
ATOM 682 C CA . LYS A 1 86 ? 4.728 21.035 -14.512 1.00 46.84 86 LYS A CA 1
ATOM 683 C C . LYS A 1 86 ? 4.240 20.393 -13.204 1.00 46.84 86 LYS A C 1
ATOM 685 O O . LYS A 1 86 ? 4.117 21.112 -12.216 1.00 46.84 86 LYS A O 1
ATOM 690 N N . ASN A 1 87 ? 4.000 19.079 -13.167 1.00 45.47 87 ASN A N 1
ATOM 691 C CA . ASN A 1 87 ? 3.535 18.390 -11.954 1.00 45.47 87 ASN A CA 1
ATOM 692 C C . ASN A 1 87 ? 4.668 18.160 -10.946 1.00 45.47 87 ASN A C 1
ATOM 694 O O . ASN A 1 87 ? 4.429 18.243 -9.743 1.00 45.47 87 ASN A O 1
ATOM 698 N N . SER A 1 88 ? 5.913 18.019 -11.415 1.00 44.62 88 SER A N 1
ATOM 699 C CA . SER A 1 88 ? 7.090 17.821 -10.553 1.00 44.62 88 SER A CA 1
ATOM 700 C C . SER A 1 88 ? 7.370 18.999 -9.607 1.00 44.62 88 SER A C 1
ATOM 702 O O . SER A 1 88 ? 8.008 18.815 -8.576 1.00 44.62 88 SER A O 1
ATOM 704 N N . ILE A 1 89 ? 6.882 20.202 -9.938 1.00 43.59 89 ILE A N 1
ATOM 705 C CA . ILE A 1 89 ? 7.008 21.409 -9.101 1.00 43.59 89 ILE A CA 1
ATOM 706 C C . ILE A 1 89 ? 5.721 21.652 -8.287 1.00 43.59 89 ILE A C 1
ATOM 708 O O . ILE A 1 89 ? 5.777 22.192 -7.188 1.00 43.59 89 ILE A O 1
ATOM 712 N N . ALA A 1 90 ? 4.559 21.215 -8.786 1.00 41.75 90 ALA A N 1
ATOM 713 C CA . ALA A 1 90 ? 3.260 21.434 -8.141 1.00 41.75 90 ALA A CA 1
ATOM 714 C C . ALA A 1 90 ? 2.878 20.364 -7.096 1.00 41.75 90 ALA A C 1
ATOM 716 O O . ALA A 1 90 ? 1.962 20.585 -6.303 1.00 41.75 90 ALA A O 1
ATOM 717 N N . GLY A 1 91 ? 3.566 19.218 -7.079 1.00 43.41 91 GLY A N 1
ATOM 718 C CA . GLY A 1 91 ? 3.303 18.101 -6.165 1.00 43.41 91 GLY A CA 1
ATOM 719 C C . GLY A 1 91 ? 3.606 18.368 -4.688 1.00 43.41 91 GLY A C 1
ATOM 720 O O . GLY A 1 91 ? 3.199 17.586 -3.836 1.00 43.41 91 GLY A O 1
ATOM 721 N N . PHE A 1 92 ? 4.289 19.471 -4.371 1.00 43.38 92 PHE A N 1
ATOM 722 C CA . PHE A 1 92 ? 4.556 19.870 -2.987 1.00 43.38 92 PHE A CA 1
ATOM 723 C C . PHE A 1 92 ? 3.466 20.788 -2.402 1.00 43.38 92 PHE A C 1
ATOM 725 O O . PHE A 1 92 ? 3.431 20.979 -1.191 1.00 43.38 92 PHE A O 1
ATOM 732 N N . ASP A 1 93 ? 2.563 21.334 -3.233 1.00 39.16 93 ASP A N 1
ATOM 733 C CA . ASP A 1 93 ? 1.757 22.510 -2.857 1.00 39.16 93 ASP A CA 1
ATOM 734 C C . ASP A 1 93 ? 0.241 22.401 -3.102 1.00 39.16 93 ASP A C 1
ATOM 736 O O . ASP A 1 93 ? -0.481 23.398 -3.038 1.00 39.16 93 ASP A O 1
ATOM 740 N N . LYS A 1 94 ? -0.313 21.202 -3.320 1.00 41.38 94 LYS A N 1
ATOM 741 C CA . LYS A 1 94 ? -1.778 21.022 -3.295 1.00 41.38 94 LYS A CA 1
ATOM 742 C C . LYS A 1 94 ? -2.281 20.674 -1.897 1.00 41.38 94 LYS A C 1
ATOM 744 O O . LYS A 1 94 ? -2.791 19.592 -1.634 1.00 41.38 94 LYS A O 1
ATOM 749 N N . ASN A 1 95 ? -2.214 21.672 -1.019 1.00 40.50 95 ASN A N 1
ATOM 750 C CA . ASN A 1 95 ? -3.031 21.761 0.191 1.00 40.50 95 ASN A CA 1
ATOM 751 C C . ASN A 1 95 ? -4.508 22.016 -0.175 1.00 40.50 95 ASN A C 1
ATOM 753 O O . ASN A 1 95 ? -5.023 23.116 0.015 1.00 40.50 95 ASN A O 1
ATOM 757 N N . ILE A 1 96 ? -5.209 21.011 -0.706 1.00 37.03 96 ILE A N 1
ATOM 758 C CA . ILE A 1 96 ? -6.677 21.030 -0.811 1.00 37.03 96 ILE A CA 1
ATOM 759 C C . ILE A 1 96 ? -7.209 19.756 -0.145 1.00 37.03 96 ILE A C 1
ATOM 761 O O . ILE A 1 96 ? -7.398 18.730 -0.784 1.00 37.03 96 ILE A O 1
ATOM 765 N N . GLY A 1 97 ? -7.399 19.863 1.176 1.00 37.72 97 GLY A N 1
ATOM 766 C CA . GLY A 1 97 ? -8.150 18.940 2.034 1.00 37.72 97 GLY A CA 1
ATOM 767 C C . GLY A 1 97 ? -7.492 17.587 2.293 1.00 37.72 97 GLY A C 1
ATOM 768 O O . GLY A 1 97 ? -7.699 16.688 1.504 1.00 37.72 97 GLY A O 1
ATOM 769 N N . VAL A 1 98 ? -6.750 17.451 3.404 1.00 43.78 98 VAL A N 1
ATOM 770 C CA . VAL A 1 98 ? -6.353 16.208 4.132 1.00 43.78 98 VAL A CA 1
ATOM 771 C C . VAL A 1 98 ? -6.020 14.947 3.292 1.00 43.78 98 VAL A C 1
ATOM 773 O O . VAL A 1 98 ? -6.004 13.842 3.810 1.00 43.78 98 VAL A O 1
ATOM 776 N N . LYS A 1 99 ? -5.684 15.075 2.010 1.00 52.03 99 LYS A N 1
ATOM 777 C CA . LYS A 1 99 ? -5.334 13.968 1.116 1.00 52.03 99 LYS A CA 1
ATOM 778 C C . LYS A 1 99 ? -3.825 13.829 1.092 1.00 52.03 99 LYS A C 1
ATOM 780 O O . LYS A 1 99 ? -3.109 14.736 0.665 1.00 52.03 99 LYS A O 1
ATOM 785 N N . ARG A 1 100 ? -3.318 12.710 1.611 1.00 61.25 100 ARG A N 1
ATOM 786 C CA . ARG A 1 100 ? -1.874 12.450 1.646 1.00 61.25 100 ARG A CA 1
ATOM 787 C C . ARG A 1 100 ? -1.459 11.849 0.320 1.00 61.25 100 ARG A C 1
ATOM 789 O O . ARG A 1 100 ? -1.668 10.660 0.096 1.00 61.25 100 ARG A O 1
ATOM 796 N N . GLN A 1 101 ? -0.877 12.680 -0.533 1.00 63.41 101 GLN A N 1
ATOM 797 C CA . GLN A 1 101 ? -0.375 12.273 -1.834 1.00 63.41 101 GLN A CA 1
ATOM 798 C C . GLN A 1 101 ? 1.143 12.054 -1.771 1.00 63.41 101 GLN A C 1
ATOM 800 O O . GLN A 1 101 ? 1.884 12.915 -1.299 1.00 63.41 101 GLN A O 1
ATOM 805 N N . LEU A 1 102 ? 1.610 10.900 -2.242 1.00 68.88 102 LEU A N 1
ATOM 806 C CA . LEU A 1 102 ? 3.020 10.598 -2.459 1.00 68.88 102 LEU A CA 1
ATOM 807 C C . LEU A 1 102 ? 3.261 10.439 -3.959 1.00 68.88 102 LEU A C 1
ATOM 809 O O . LEU A 1 102 ? 2.578 9.662 -4.623 1.00 68.88 102 LEU A O 1
ATOM 813 N N . LEU A 1 103 ? 4.258 11.154 -4.468 1.00 67.00 103 LEU A N 1
ATOM 814 C CA . LEU A 1 103 ? 4.717 11.065 -5.849 1.00 67.00 103 LEU A CA 1
ATOM 815 C C . LEU A 1 103 ? 6.008 10.255 -5.899 1.00 67.00 103 LEU A C 1
ATOM 817 O O . LEU A 1 103 ? 6.942 10.516 -5.138 1.00 67.00 103 LEU A O 1
ATOM 821 N N . CYS A 1 104 ? 6.064 9.264 -6.781 1.00 71.69 104 CYS A N 1
ATOM 822 C CA . CYS A 1 104 ? 7.253 8.447 -6.997 1.00 71.69 104 CYS A CA 1
ATOM 823 C C . CYS A 1 104 ? 7.508 8.260 -8.492 1.00 71.69 104 CYS A C 1
ATOM 825 O O . CYS A 1 104 ? 6.589 7.994 -9.264 1.00 71.69 104 CYS A O 1
ATOM 827 N N . PHE A 1 105 ? 8.775 8.351 -8.889 1.00 68.31 105 PHE A N 1
ATOM 828 C CA . PHE A 1 105 ? 9.207 8.073 -10.254 1.00 68.31 105 PHE A CA 1
ATOM 829 C C . PHE A 1 105 ? 9.798 6.673 -10.323 1.00 68.31 105 PHE A C 1
ATOM 831 O O . PHE A 1 105 ? 10.740 6.361 -9.594 1.00 68.31 105 PHE A O 1
ATOM 838 N N . PHE A 1 106 ? 9.263 5.850 -11.221 1.00 69.19 106 PHE A N 1
ATOM 839 C CA . PHE A 1 106 ? 9.745 4.490 -11.439 1.00 69.19 106 PHE A CA 1
ATOM 840 C C . PHE A 1 106 ? 10.087 4.259 -12.907 1.00 69.19 106 PHE A C 1
ATOM 842 O O . PHE A 1 106 ? 9.428 4.786 -13.807 1.00 69.19 106 PHE A O 1
ATOM 849 N N . ASN A 1 107 ? 11.118 3.450 -13.144 1.00 63.03 107 ASN A N 1
ATOM 850 C CA . ASN A 1 107 ? 11.451 2.973 -14.481 1.00 63.03 107 ASN A CA 1
ATOM 851 C C . ASN A 1 107 ? 10.458 1.890 -14.913 1.00 63.03 107 ASN A C 1
ATOM 853 O O . ASN A 1 107 ? 10.153 0.975 -14.147 1.00 63.03 107 ASN A O 1
ATOM 857 N N . LYS A 1 108 ? 9.996 1.965 -16.166 1.00 60.84 108 LYS A N 1
ATOM 858 C CA . LYS A 1 108 ? 9.233 0.879 -16.797 1.00 60.84 108 LYS A CA 1
ATOM 859 C C . LYS A 1 108 ? 10.112 -0.365 -16.933 1.00 60.84 108 LYS A C 1
ATOM 861 O O . LYS A 1 108 ? 11.145 -0.310 -17.605 1.00 60.84 108 LYS A O 1
ATOM 866 N N . ASN A 1 109 ? 9.652 -1.507 -16.429 1.00 56.47 109 ASN A N 1
ATOM 867 C CA . ASN A 1 109 ? 10.208 -2.788 -16.852 1.00 56.47 109 ASN A CA 1
ATOM 868 C C . ASN A 1 109 ? 9.720 -3.131 -18.265 1.00 56.47 109 ASN A C 1
ATOM 870 O O . ASN A 1 109 ? 8.522 -3.170 -18.544 1.00 56.47 109 ASN A O 1
ATOM 874 N N . LYS A 1 110 ? 10.653 -3.424 -19.181 1.00 52.28 110 LYS A N 1
ATOM 875 C CA . LYS A 1 110 ? 10.365 -3.835 -20.572 1.00 52.28 110 LYS A CA 1
ATOM 876 C C . LYS A 1 110 ? 9.829 -5.274 -20.694 1.00 52.28 110 LYS A C 1
ATOM 878 O O . LYS A 1 110 ? 9.891 -5.860 -21.770 1.00 52.28 110 LYS A O 1
ATOM 883 N N . ALA A 1 111 ? 9.301 -5.866 -19.628 1.00 42.69 111 ALA A N 1
ATOM 884 C CA . ALA A 1 111 ? 9.021 -7.297 -19.561 1.00 42.69 111 ALA A CA 1
ATOM 885 C C . ALA A 1 111 ? 7.519 -7.638 -19.612 1.00 42.69 111 ALA A C 1
ATOM 887 O O . ALA A 1 111 ? 7.056 -8.434 -18.807 1.00 42.69 111 ALA A O 1
ATOM 888 N N . LYS A 1 112 ? 6.754 -7.040 -20.547 1.00 38.97 112 LYS A N 1
ATOM 889 C CA . LYS A 1 112 ? 5.510 -7.619 -21.127 1.00 38.97 112 LYS A CA 1
ATOM 890 C C . LYS A 1 112 ? 4.863 -6.759 -22.229 1.00 38.97 112 LYS A C 1
ATOM 892 O O . LYS A 1 112 ? 3.645 -6.669 -22.327 1.00 38.97 112 LYS A O 1
ATOM 897 N N . ALA A 1 113 ? 5.653 -6.128 -23.095 1.00 37.59 113 ALA A N 1
ATOM 898 C CA . ALA A 1 113 ? 5.111 -5.581 -24.339 1.00 37.59 113 ALA A CA 1
ATOM 899 C C . ALA A 1 113 ? 5.260 -6.644 -25.434 1.00 37.59 113 ALA A C 1
ATOM 901 O O . ALA A 1 113 ? 6.312 -6.748 -26.063 1.00 37.59 113 ALA A O 1
ATOM 902 N N . ASN A 1 114 ? 4.229 -7.469 -25.632 1.00 38.38 114 ASN A N 1
ATOM 903 C CA . A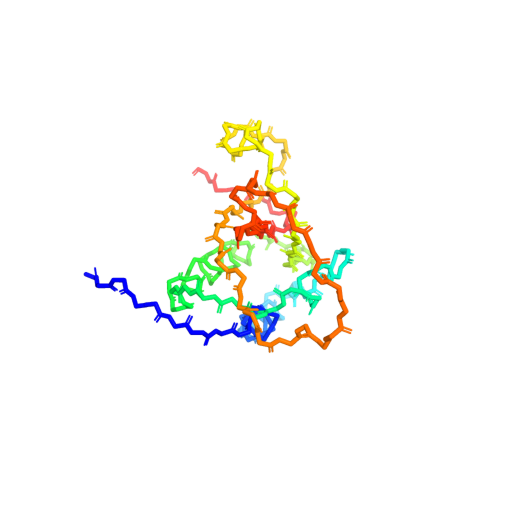SN A 1 114 ? 4.136 -8.244 -26.863 1.00 38.38 114 ASN A CA 1
ATOM 904 C C . ASN A 1 114 ? 4.064 -7.257 -28.035 1.00 38.38 114 ASN A C 1
ATOM 906 O O . ASN A 1 114 ? 3.139 -6.457 -28.113 1.00 38.38 114 ASN A O 1
ATOM 910 N N . MET A 1 115 ? 5.111 -7.314 -28.859 1.00 49.66 115 MET A N 1
ATOM 911 C CA . MET A 1 115 ? 5.173 -7.045 -30.294 1.00 49.66 115 MET A CA 1
ATOM 912 C C . MET A 1 115 ? 4.092 -6.112 -30.857 1.00 49.66 115 MET A C 1
ATOM 914 O O . MET A 1 115 ? 3.002 -6.570 -31.164 1.00 49.66 115 MET A O 1
ATOM 918 N N . GLU A 1 116 ? 4.446 -4.844 -31.095 1.00 38.41 116 GLU A N 1
ATOM 919 C CA . GLU A 1 116 ? 4.280 -4.223 -32.416 1.00 38.41 116 GLU A CA 1
ATOM 920 C C . GLU A 1 116 ? 4.997 -2.864 -32.538 1.00 38.41 116 GLU A C 1
ATOM 922 O O . GLU A 1 116 ? 4.865 -1.962 -31.714 1.00 38.41 116 GLU A O 1
ATOM 927 N N . THR A 1 117 ? 5.715 -2.746 -33.659 1.00 31.23 117 THR A N 1
ATOM 928 C CA . THR A 1 117 ? 6.230 -1.546 -34.345 1.00 31.23 117 THR A CA 1
ATOM 929 C C . THR A 1 117 ? 7.385 -0.726 -33.749 1.00 31.23 117 THR A C 1
ATOM 931 O O . THR A 1 117 ? 7.259 0.072 -32.826 1.00 31.23 117 THR A O 1
ATOM 934 N N . MET A 1 118 ? 8.522 -0.867 -34.439 1.00 40.22 118 MET A N 1
ATOM 935 C CA . MET A 1 118 ? 9.612 0.099 -34.560 1.00 40.22 118 MET A CA 1
ATOM 936 C C . MET A 1 118 ? 9.099 1.450 -35.089 1.00 40.22 118 MET A C 1
ATOM 938 O O . MET A 1 118 ? 8.411 1.466 -36.107 1.00 40.22 118 MET A O 1
ATOM 942 N N . ASN A 1 119 ? 9.493 2.564 -34.457 1.00 31.81 119 ASN A N 1
ATOM 943 C CA . ASN A 1 119 ? 10.276 3.649 -35.077 1.00 31.81 119 ASN A CA 1
ATOM 944 C C . ASN A 1 119 ? 10.323 4.928 -34.209 1.00 31.81 119 ASN A C 1
ATOM 946 O O . ASN A 1 119 ? 9.297 5.514 -33.898 1.00 31.81 119 ASN A O 1
ATOM 950 N N . VAL A 1 120 ? 11.562 5.380 -33.968 1.00 34.00 120 VAL A N 1
ATOM 951 C CA . VAL A 1 120 ? 12.032 6.776 -34.074 1.00 34.00 120 VAL A CA 1
ATOM 952 C C . VAL A 1 120 ? 11.643 7.790 -32.971 1.00 34.00 120 VAL A C 1
ATOM 954 O O . VAL A 1 120 ? 10.513 8.248 -32.865 1.00 34.00 120 VAL A O 1
ATOM 957 N N . VAL A 1 121 ? 12.716 8.240 -32.300 1.00 32.81 121 VAL A N 1
ATOM 958 C CA . VAL A 1 121 ? 12.992 9.564 -31.698 1.00 32.81 121 VAL A CA 1
ATOM 959 C C . VAL A 1 121 ? 12.669 9.792 -30.214 1.00 32.81 121 VAL A C 1
ATOM 961 O O . VAL A 1 121 ? 11.530 9.874 -29.768 1.00 32.81 121 VAL A O 1
ATOM 964 N N . GLU A 1 122 ? 13.783 9.936 -29.494 1.00 46.44 122 GLU A N 1
ATOM 965 C CA . GLU A 1 122 ? 14.040 10.587 -28.211 1.00 46.44 122 GLU A CA 1
ATOM 966 C C . GLU A 1 122 ? 12.978 11.596 -27.740 1.00 46.44 122 GLU A C 1
ATOM 968 O O . GLU A 1 122 ? 12.846 12.709 -28.239 1.00 46.44 122 GLU A O 1
ATOM 973 N N . ASN A 1 123 ? 12.292 11.204 -26.674 1.00 40.31 123 ASN A N 1
ATOM 974 C CA . ASN A 1 123 ? 12.064 12.019 -25.485 1.00 40.31 123 ASN A CA 1
ATOM 975 C C . ASN A 1 123 ? 12.196 11.034 -24.319 1.00 40.31 123 ASN A C 1
ATOM 977 O O . ASN A 1 123 ? 11.608 9.955 -24.396 1.00 40.31 123 ASN A O 1
ATOM 981 N N . ASP A 1 124 ? 12.979 11.342 -23.287 1.00 45.19 124 ASP A N 1
ATOM 982 C CA . ASP A 1 124 ? 13.235 10.465 -22.132 1.00 45.19 124 ASP A CA 1
ATOM 983 C C . ASP A 1 124 ? 11.931 10.077 -21.391 1.00 45.19 124 ASP A C 1
ATOM 985 O O . ASP A 1 124 ? 11.531 10.678 -20.399 1.00 45.19 124 ASP A O 1
ATOM 989 N N . SER A 1 125 ? 11.229 9.061 -21.908 1.00 52.69 125 SER A N 1
ATOM 990 C CA . SER A 1 125 ? 9.858 8.653 -21.545 1.00 52.69 125 SER A CA 1
ATOM 991 C C . SER A 1 125 ? 9.809 7.257 -20.894 1.00 52.69 125 SER A C 1
ATOM 993 O O . SER A 1 125 ? 8.792 6.547 -20.925 1.00 52.69 125 SER A O 1
ATOM 995 N N . ASN A 1 126 ? 10.936 6.834 -20.311 1.00 62.59 126 ASN A N 1
ATOM 996 C CA . ASN A 1 126 ? 11.044 5.571 -19.572 1.00 62.59 126 ASN A CA 1
ATOM 997 C C . ASN A 1 126 ? 10.538 5.662 -18.129 1.00 62.59 126 ASN A C 1
ATOM 999 O O . ASN A 1 126 ? 10.282 4.621 -17.524 1.00 62.59 126 ASN A O 1
ATOM 1003 N N . PHE A 1 127 ? 10.349 6.874 -17.606 1.00 64.12 127 PHE A N 1
ATOM 1004 C CA . PHE A 1 127 ? 9.827 7.095 -16.265 1.00 64.12 127 PHE A CA 1
ATOM 1005 C C . PHE A 1 127 ? 8.309 7.253 -16.287 1.00 64.12 127 PHE A C 1
ATOM 1007 O O . PHE A 1 127 ? 7.749 7.975 -17.116 1.00 64.12 127 PHE A O 1
ATOM 1014 N N . LEU A 1 128 ? 7.647 6.552 -15.375 1.00 74.88 128 LEU A N 1
ATOM 1015 C CA . LEU A 1 128 ? 6.242 6.748 -15.045 1.00 74.88 128 LEU A CA 1
ATOM 1016 C C . LEU A 1 128 ? 6.152 7.472 -13.705 1.00 74.88 128 LEU A C 1
ATOM 1018 O O . LEU A 1 128 ? 6.909 7.169 -12.780 1.00 74.88 128 LEU A O 1
ATOM 1022 N N . GLU A 1 129 ? 5.228 8.423 -13.622 1.00 83.00 129 GLU A N 1
ATOM 1023 C CA . GLU A 1 129 ? 4.903 9.128 -12.388 1.00 83.00 129 GLU A CA 1
ATOM 1024 C C . GLU A 1 129 ? 3.768 8.369 -11.702 1.00 83.00 129 GLU A C 1
ATOM 1026 O O . GLU A 1 129 ? 2.645 8.322 -12.203 1.00 83.00 129 GLU A O 1
ATOM 1031 N N . PHE A 1 130 ? 4.088 7.719 -10.587 1.00 84.88 130 PHE A N 1
ATOM 1032 C CA . PHE A 1 130 ? 3.112 7.048 -9.745 1.00 84.88 130 PHE A CA 1
ATOM 1033 C C . PHE A 1 130 ? 2.657 7.999 -8.660 1.00 84.88 130 PHE A C 1
ATOM 1035 O O . PHE A 1 130 ? 3.467 8.548 -7.906 1.00 84.88 130 PHE A O 1
ATOM 1042 N N . VAL A 1 131 ? 1.346 8.143 -8.568 1.00 85.94 131 VAL A N 1
ATOM 1043 C CA . VAL A 1 131 ? 0.689 8.816 -7.468 1.00 85.94 131 VAL A CA 1
ATOM 1044 C C . VAL A 1 131 ? 0.124 7.760 -6.537 1.00 85.94 131 VAL A C 1
ATOM 1046 O O . VAL A 1 131 ? -0.591 6.869 -6.985 1.00 85.94 131 VAL A O 1
ATOM 1049 N N . PHE A 1 132 ? 0.403 7.895 -5.246 1.00 88.38 132 PHE A N 1
ATOM 1050 C CA . PHE A 1 132 ? -0.262 7.154 -4.182 1.00 88.38 132 PHE A CA 1
ATOM 1051 C C . PHE A 1 132 ? -1.036 8.142 -3.320 1.00 88.38 132 PHE A C 1
ATOM 1053 O O . PHE A 1 132 ? -0.458 9.110 -2.829 1.00 88.38 132 PHE A O 1
ATOM 1060 N N . GLU A 1 133 ? -2.325 7.908 -3.128 1.00 89.25 133 GLU A N 1
ATOM 1061 C CA . GLU A 1 133 ? -3.189 8.721 -2.277 1.00 89.25 133 GLU A CA 1
ATOM 1062 C C . GLU A 1 133 ? -3.743 7.845 -1.153 1.00 89.25 133 GLU A C 1
ATOM 1064 O O . GLU A 1 133 ? -4.214 6.734 -1.388 1.00 89.25 133 GLU A O 1
ATOM 1069 N N . VAL A 1 134 ? -3.699 8.355 0.077 1.00 88.69 134 VAL A N 1
ATOM 1070 C CA . VAL A 1 134 ? -4.522 7.836 1.173 1.00 88.69 134 VAL A CA 1
ATOM 1071 C C . VAL A 1 134 ? -5.622 8.857 1.427 1.00 88.69 134 VAL A C 1
ATOM 1073 O O . VAL A 1 134 ? -5.334 9.984 1.839 1.00 88.69 134 VAL A O 1
ATOM 1076 N N . ASP A 1 135 ? -6.856 8.468 1.113 1.00 85.31 135 ASP A N 1
ATOM 1077 C CA . ASP A 1 135 ? -8.065 9.267 1.291 1.00 85.31 135 ASP A CA 1
ATOM 1078 C C . ASP A 1 135 ? -8.706 8.884 2.629 1.00 85.31 135 ASP A C 1
ATOM 1080 O O . ASP A 1 135 ? -9.122 7.738 2.837 1.00 85.31 135 ASP A O 1
ATOM 1084 N N . ASP A 1 136 ? -8.715 9.830 3.565 1.00 80.12 136 ASP A N 1
ATOM 1085 C CA . ASP A 1 136 ? -9.233 9.643 4.913 1.00 80.12 136 ASP A CA 1
ATOM 1086 C C . ASP A 1 136 ? -10.037 10.870 5.367 1.00 80.12 136 ASP A C 1
ATOM 1088 O O . ASP A 1 136 ? -9.672 12.012 5.097 1.00 80.12 136 ASP A O 1
ATOM 1092 N N . ILE A 1 137 ? -11.159 10.641 6.060 1.00 67.44 137 ILE A N 1
ATOM 1093 C CA . ILE A 1 137 ? -12.030 11.708 6.602 1.00 67.44 137 ILE A CA 1
ATOM 1094 C C . ILE A 1 137 ? -11.561 12.105 8.024 1.00 67.44 137 ILE A C 1
ATOM 1096 O O . ILE A 1 137 ? -12.299 12.670 8.837 1.00 67.44 137 ILE A O 1
ATOM 1100 N N . GLY A 1 138 ? -10.322 11.768 8.392 1.00 60.00 138 GLY A N 1
ATOM 1101 C CA . GLY A 1 138 ? -9.736 12.098 9.684 1.00 60.00 138 GLY A CA 1
ATOM 1102 C C . GLY A 1 138 ? -9.433 13.591 9.835 1.00 60.00 138 GLY A C 1
ATOM 1103 O O . GLY A 1 138 ? -9.292 14.346 8.875 1.00 60.00 138 GLY A O 1
ATOM 1104 N N . LYS A 1 139 ? -9.286 14.048 11.086 1.00 53.75 139 LYS A N 1
ATOM 1105 C CA . LYS A 1 139 ? -8.598 15.322 11.342 1.00 53.75 139 LYS A CA 1
ATOM 1106 C C . LYS A 1 139 ? -7.114 15.062 11.062 1.00 53.75 139 LYS A C 1
ATOM 1108 O O . LYS A 1 139 ? -6.558 14.155 11.674 1.00 53.75 139 LYS A O 1
ATOM 1113 N N . GLY A 1 140 ? -6.513 15.785 10.115 1.00 51.47 140 GLY A N 1
ATOM 1114 C CA . GLY A 1 140 ? -5.120 15.598 9.679 1.00 51.47 140 GLY A CA 1
ATOM 1115 C C . GLY A 1 140 ? -4.076 15.633 10.809 1.00 51.47 140 GLY A C 1
ATOM 1116 O O . GLY A 1 140 ? -4.406 15.830 11.977 1.00 51.47 140 GLY A O 1
ATOM 1117 N N . ILE A 1 141 ? -2.796 15.417 10.469 1.00 39.12 141 ILE A N 1
ATOM 1118 C CA . ILE A 1 141 ? -1.701 15.499 11.458 1.00 39.12 141 ILE A CA 1
ATOM 1119 C C . ILE A 1 141 ? -1.699 16.916 12.069 1.00 39.12 141 ILE A C 1
ATOM 1121 O O . ILE A 1 141 ? -1.743 17.867 11.287 1.00 39.12 141 ILE A O 1
ATOM 1125 N N . PRO A 1 142 ? -1.682 17.066 13.406 1.00 43.00 142 PRO A N 1
ATOM 1126 C CA . PRO A 1 142 ? -1.467 18.362 14.048 1.00 43.00 142 PRO A CA 1
ATOM 1127 C C . PRO A 1 142 ? -0.080 18.945 13.753 1.00 43.00 142 PRO A C 1
ATOM 1129 O O . PRO A 1 142 ? 0.864 18.155 13.516 1.00 43.00 142 PRO A O 1
#

Foldseek 3Di:
DDWDKDKDFQVVLLVVLQVVCQVVLVVLAEGEEEDAPVVQCVVQGIWITRSVVVSVVSNVVVVQLSVQFNDYYKYKYKHWDQDDPVCVVCVVPPPDPQKDKDKDKTFGDPPDDPDDDDDDDDDPRRIIIMIIIIDHPGDHDD

Radius of gyration: 16.63 Å; chains: 1; bounding box: 38×31×50 Å

InterPro domains:
  IPR036890 Histidine kinase/HSP90-like ATPase superfamily [G3DSA:3.30.565.10] (1-142)
  IPR036890 Histidine kinase/HSP90-like ATPase superfamily [SSF55874] (2-141)
  IPR050956 Two-component system histidine kinase [PTHR43719] (1-142)

pLDDT: mean 74.44, std 20.73, range [31.23, 96.56]

Sequence (142 aa):
MQFEEEEFDVAQLLEDVVDLYHPVGLKKGIDVVLDPYDGSVIKFSSLKGDRGRLKQILCYLISNAVKLTSKEHVAVRAWVEKPSFKNSIAGFDKNIGVKRQLLCFFNKNKAKANMETMNVVENDSNFLEFVFEVDDIGKGIP